Protein AF-A0A662KG23-F1 (afdb_monomer_lite)

Sequence (45 aa):
MKILVGITGSSGVIYGIRLVEVLSKMDQEVFLIISENAKRVMERE

Secondary structure (DSSP, 8-state):
-EEEEEE-SSS-HHHHHHHHHHHHHTT-EEEEEE-HHHHHHHTT-

Radius of gyration: 10.81 Å; chains: 1; bounding box: 24×12×30 Å

Structure (mmCIF, N/CA/C/O backbone):
data_AF-A0A662KG23-F1
#
_entry.id   AF-A0A662KG23-F1
#
loop_
_atom_site.group_PDB
_atom_site.id
_atom_site.type_symbol
_atom_site.label_atom_id
_atom_site.label_alt_id
_atom_site.label_comp_id
_atom_site.label_asym_id
_atom_site.label_entity_id
_atom_site.label_seq_id
_atom_site.pdbx_PDB_ins_code
_atom_site.Cartn_x
_atom_site.Cartn_y
_atom_site.Cartn_z
_atom_site.occupancy
_atom_site.B_iso_or_equiv
_atom_site.auth_seq_id
_atom_site.auth_comp_id
_atom_site.auth_asym_id
_atom_site.auth_atom_id
_atom_site.pdbx_PDB_model_num
ATOM 1 N N . MET A 1 1 ? -8.780 -4.058 12.807 1.00 91.25 1 MET A N 1
ATOM 2 C CA . MET A 1 1 ? -7.491 -4.789 12.764 1.00 91.25 1 MET A CA 1
ATOM 3 C C . MET A 1 1 ? -6.435 -3.867 12.177 1.00 91.25 1 MET A C 1
ATOM 5 O O . MET A 1 1 ? -6.801 -2.946 11.460 1.00 91.25 1 MET A O 1
ATOM 9 N N . LYS A 1 2 ? -5.154 -4.097 12.485 1.00 95.75 2 LYS A N 1
ATOM 10 C CA . LYS A 1 2 ? -4.034 -3.404 11.833 1.00 95.75 2 LYS A CA 1
ATOM 11 C C . LYS A 1 2 ? -3.475 -4.312 10.747 1.00 95.75 2 LYS A C 1
ATOM 13 O O . LYS A 1 2 ? -3.088 -5.438 11.056 1.00 95.75 2 LYS A O 1
ATOM 18 N N . ILE A 1 3 ? -3.475 -3.855 9.501 1.00 98.00 3 ILE A N 1
ATOM 19 C CA . ILE A 1 3 ? -3.079 -4.662 8.343 1.00 98.00 3 ILE A CA 1
ATOM 20 C C . ILE A 1 3 ? -1.956 -3.941 7.606 1.00 98.00 3 ILE A C 1
ATOM 22 O O . ILE A 1 3 ? -2.094 -2.773 7.255 1.00 98.00 3 ILE A O 1
ATOM 26 N N . LEU A 1 4 ? -0.847 -4.637 7.358 1.00 98.00 4 LEU A N 1
ATOM 27 C CA . LEU A 1 4 ? 0.230 -4.137 6.511 1.00 98.00 4 LEU A CA 1
ATOM 28 C C . LEU A 1 4 ? 0.082 -4.723 5.107 1.00 98.00 4 LEU A C 1
ATOM 30 O O . LEU A 1 4 ? 0.068 -5.941 4.941 1.00 98.00 4 LEU A O 1
ATOM 34 N N . VAL A 1 5 ? -0.027 -3.853 4.105 1.00 98.12 5 VAL A N 1
ATOM 35 C CA . VAL A 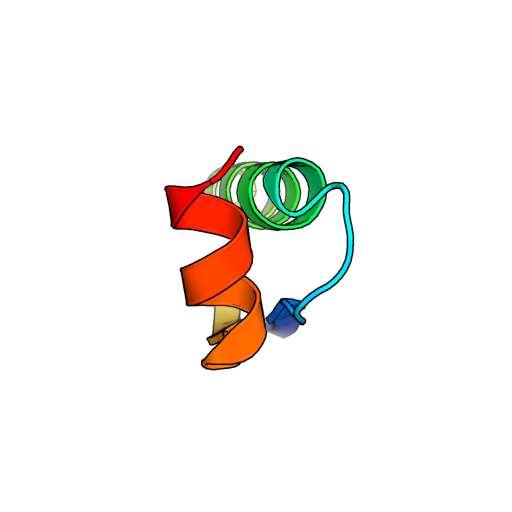1 5 ? -0.151 -4.232 2.694 1.00 98.12 5 VAL A CA 1
ATOM 36 C C . VAL A 1 5 ? 1.106 -3.784 1.961 1.00 98.12 5 VAL A C 1
ATOM 38 O O . VAL A 1 5 ? 1.403 -2.593 1.888 1.00 98.12 5 VAL A O 1
ATOM 41 N N . GLY A 1 6 ? 1.847 -4.749 1.416 1.00 98.00 6 GLY A N 1
ATOM 42 C CA . GLY A 1 6 ? 2.992 -4.505 0.543 1.00 98.00 6 GLY A CA 1
ATOM 43 C C . GLY A 1 6 ? 2.617 -4.726 -0.920 1.00 98.00 6 GLY A C 1
ATOM 44 O O . GLY A 1 6 ? 2.266 -5.844 -1.290 1.00 98.00 6 GLY A O 1
ATOM 45 N N . ILE A 1 7 ? 2.719 -3.691 -1.755 1.00 97.88 7 ILE A N 1
ATOM 46 C CA . ILE A 1 7 ? 2.533 -3.786 -3.209 1.00 97.88 7 ILE A CA 1
ATOM 47 C C . ILE A 1 7 ? 3.908 -3.761 -3.889 1.00 97.88 7 ILE A C 1
ATOM 49 O O . ILE A 1 7 ? 4.686 -2.816 -3.729 1.00 97.88 7 ILE A O 1
ATOM 53 N N . THR A 1 8 ? 4.218 -4.815 -4.647 1.00 97.19 8 THR A N 1
ATOM 54 C CA . THR A 1 8 ? 5.498 -5.005 -5.348 1.00 97.19 8 THR A CA 1
ATOM 55 C C . THR A 1 8 ? 5.329 -4.939 -6.873 1.00 97.19 8 THR A C 1
ATOM 57 O O . THR A 1 8 ? 4.217 -4.829 -7.382 1.00 97.19 8 THR A O 1
ATOM 60 N N . GLY A 1 9 ? 6.443 -4.939 -7.614 1.00 95.31 9 GLY A N 1
ATOM 61 C CA . GLY A 1 9 ? 6.461 -4.792 -9.076 1.00 95.31 9 GLY A CA 1
ATOM 62 C C . GLY A 1 9 ? 6.166 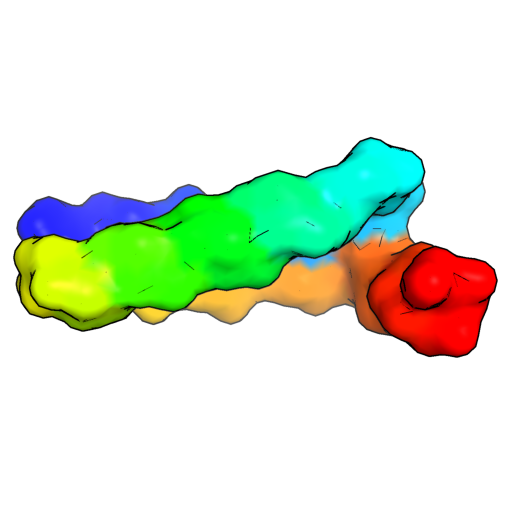-6.091 -9.816 1.00 95.31 9 GLY A C 1
ATOM 63 O O . GLY A 1 9 ? 7.058 -6.641 -10.453 1.00 95.31 9 GLY A O 1
ATOM 64 N N . SER A 1 10 ? 4.934 -6.576 -9.703 1.00 94.75 10 SER A N 1
ATOM 65 C CA . SER A 1 10 ? 4.394 -7.695 -10.482 1.00 94.75 10 SER A CA 1
ATOM 66 C C . SER A 1 10 ? 3.198 -7.217 -11.304 1.00 94.75 10 SER A C 1
ATOM 68 O O . SER A 1 10 ? 2.600 -6.199 -10.970 1.00 94.75 10 SER A O 1
ATOM 70 N N . SER A 1 11 ? 2.813 -7.967 -12.338 1.00 89.94 11 SER A N 1
ATOM 71 C CA . SER A 1 11 ? 1.542 -7.754 -13.043 1.00 89.94 11 SER A CA 1
ATOM 72 C C . SER A 1 11 ? 0.357 -7.873 -12.079 1.00 89.94 11 SER A C 1
ATOM 74 O O . SER A 1 11 ? 0.367 -8.751 -11.208 1.00 89.94 11 SER A O 1
ATOM 76 N N . GLY A 1 12 ? -0.678 -7.047 -12.256 1.00 93.69 12 GLY A N 1
ATOM 77 C CA . GLY A 1 12 ? -1.891 -7.110 -11.429 1.00 93.69 12 GLY A CA 1
ATOM 78 C C . GLY A 1 12 ? -1.850 -6.220 -10.187 1.00 93.69 12 GLY A C 1
ATOM 79 O O . GLY A 1 12 ? -2.513 -6.503 -9.186 1.00 93.69 12 GLY A O 1
ATOM 80 N N . VAL A 1 13 ? -1.107 -5.114 -10.245 1.00 96.06 13 VAL A N 1
ATOM 81 C CA . VAL A 1 13 ? -1.060 -4.114 -9.167 1.00 96.06 13 VAL A CA 1
ATOM 82 C C . VAL A 1 13 ? -2.458 -3.605 -8.781 1.00 96.06 13 VAL A C 1
ATOM 84 O O . VAL A 1 13 ? -2.721 -3.316 -7.609 1.00 96.06 13 VAL A O 1
ATOM 87 N N . ILE A 1 14 ? -3.389 -3.596 -9.737 1.00 95.62 14 ILE A N 1
ATOM 88 C CA . ILE A 1 14 ? -4.795 -3.235 -9.533 1.00 95.62 14 ILE A CA 1
ATOM 89 C C . ILE A 1 14 ? -5.479 -4.021 -8.403 1.00 95.62 14 ILE A C 1
ATOM 91 O O . ILE A 1 14 ? -6.327 -3.473 -7.699 1.00 95.62 14 ILE A O 1
ATOM 95 N N . TYR A 1 15 ? -5.086 -5.275 -8.156 1.00 96.81 15 TYR A N 1
ATOM 96 C CA . TYR A 1 15 ? -5.649 -6.069 -7.061 1.00 96.81 15 TYR A CA 1
ATOM 97 C C . TYR A 1 15 ? -5.210 -5.548 -5.692 1.00 96.81 15 TYR A C 1
ATOM 99 O O . TYR A 1 15 ? -6.016 -5.506 -4.763 1.00 96.81 15 TYR A O 1
ATOM 107 N N . GLY A 1 16 ? -3.957 -5.101 -5.575 1.00 96.38 16 GLY A N 1
ATOM 108 C CA . GLY A 1 16 ? -3.444 -4.468 -4.362 1.00 96.38 16 GLY A CA 1
ATOM 109 C C . GLY A 1 16 ? -4.145 -3.141 -4.078 1.00 96.38 16 GLY A C 1
ATOM 110 O O . GLY A 1 16 ? -4.552 -2.894 -2.945 1.00 96.38 16 GLY A O 1
ATOM 111 N N . ILE A 1 17 ? -4.368 -2.329 -5.117 1.00 95.94 17 ILE A N 1
ATOM 112 C CA . ILE A 1 17 ? -5.133 -1.077 -5.010 1.00 95.94 17 ILE A CA 1
ATOM 113 C C . ILE A 1 17 ? -6.558 -1.374 -4.530 1.00 95.94 17 ILE A C 1
ATOM 115 O O . ILE A 1 17 ? -7.007 -0.820 -3.526 1.00 95.94 17 ILE A O 1
ATOM 119 N N . ARG A 1 18 ? -7.249 -2.316 -5.186 1.00 98.06 18 ARG A N 1
ATOM 120 C CA . ARG A 1 18 ? -8.623 -2.676 -4.825 1.00 98.06 18 ARG A CA 1
ATOM 121 C C . ARG A 1 18 ? -8.733 -3.239 -3.408 1.00 98.06 18 ARG A C 1
ATOM 123 O O . ARG A 1 18 ? -9.708 -2.957 -2.713 1.00 98.06 18 ARG A O 1
ATOM 130 N N . LEU A 1 19 ? -7.748 -4.017 -2.968 1.00 98.06 19 LEU A N 1
ATOM 131 C C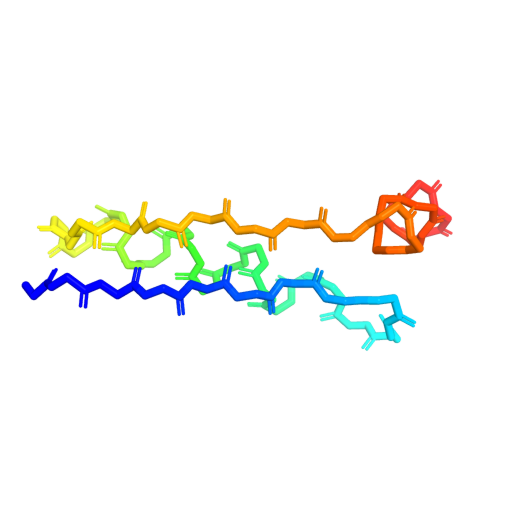A . LEU A 1 19 ? -7.685 -4.519 -1.599 1.00 98.06 19 LEU A CA 1
ATOM 132 C C . LEU A 1 19 ? -7.646 -3.363 -0.592 1.00 98.06 19 LEU A C 1
ATOM 134 O O . LEU A 1 19 ? -8.436 -3.359 0.350 1.00 98.06 19 LEU A O 1
ATOM 138 N N . VAL A 1 20 ? -6.777 -2.369 -0.806 1.00 97.81 20 VAL A N 1
ATOM 139 C CA . VAL A 1 20 ? -6.666 -1.198 0.081 1.00 97.81 20 VAL A CA 1
ATOM 140 C C . VAL A 1 20 ? -7.982 -0.419 0.137 1.00 97.81 20 VAL A C 1
ATOM 142 O O . VAL A 1 20 ? -8.431 -0.071 1.228 1.00 97.81 20 VAL A O 1
ATOM 145 N N . GLU A 1 21 ? -8.649 -0.207 -1.002 1.00 97.94 21 GLU A N 1
ATOM 146 C 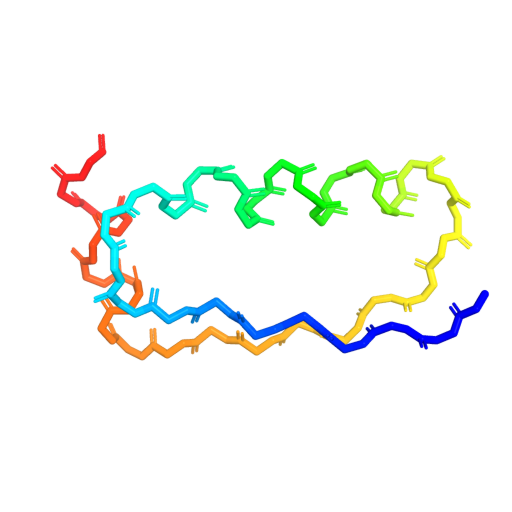CA . GLU A 1 21 ? -9.961 0.457 -1.039 1.00 97.94 21 GLU A CA 1
ATOM 147 C C . GLU A 1 21 ? -11.016 -0.277 -0.204 1.00 97.94 21 GLU A C 1
ATOM 149 O O . GLU A 1 21 ? -11.788 0.349 0.523 1.00 97.94 21 GLU A O 1
ATOM 154 N N . VAL A 1 22 ? -11.082 -1.606 -0.324 1.00 98.31 22 VAL A N 1
ATOM 155 C CA . VAL A 1 22 ? -12.062 -2.421 0.405 1.00 98.31 22 VAL A CA 1
ATOM 156 C C . VAL A 1 22 ? -11.757 -2.414 1.900 1.00 98.31 22 VAL A C 1
ATOM 158 O O . VAL A 1 22 ? -12.666 -2.194 2.695 1.00 98.31 22 VAL A O 1
ATOM 161 N N . LEU A 1 23 ? -10.491 -2.582 2.288 1.00 98.06 23 LEU A N 1
ATOM 162 C CA . LEU A 1 23 ? -10.081 -2.533 3.693 1.00 98.06 23 LEU A CA 1
ATOM 163 C C . LEU A 1 23 ? -10.373 -1.166 4.326 1.00 98.06 23 LEU A C 1
ATOM 165 O O . LEU A 1 23 ? -10.871 -1.111 5.448 1.00 98.06 23 LEU A O 1
ATOM 169 N N . SER A 1 24 ? -10.145 -0.077 3.587 1.00 95.31 24 SER A N 1
ATOM 170 C CA . SER A 1 24 ? -10.486 1.276 4.035 1.00 95.31 24 SER A CA 1
ATOM 171 C C . SER A 1 24 ? -11.999 1.465 4.199 1.00 95.31 24 SER A C 1
ATOM 173 O O . SER A 1 24 ? -12.435 2.007 5.210 1.00 95.31 24 SER A O 1
ATOM 175 N N . LYS A 1 25 ? -12.823 0.946 3.276 1.00 97.94 25 LYS A N 1
ATOM 176 C CA . LYS A 1 25 ? -14.297 0.957 3.405 1.00 97.94 25 LYS A CA 1
ATOM 177 C C . LYS A 1 25 ? -14.816 0.137 4.585 1.00 97.94 25 LYS A C 1
ATOM 179 O O . LYS A 1 25 ? -15.91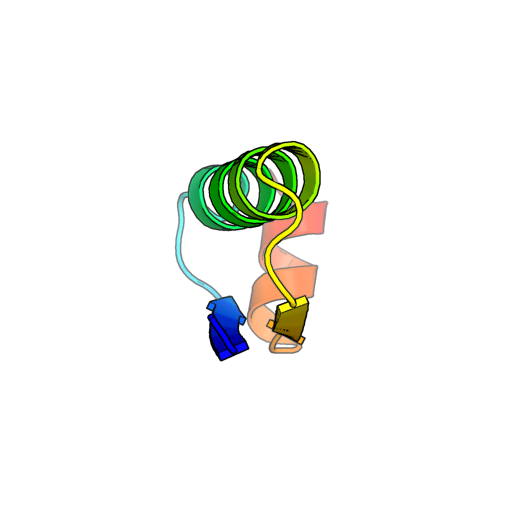1 0.396 5.069 1.00 97.94 25 LYS A O 1
ATOM 184 N N . MET A 1 26 ? -14.052 -0.859 5.022 1.00 97.81 26 MET A N 1
ATOM 185 C CA . MET A 1 26 ? -14.348 -1.677 6.198 1.00 97.81 26 MET A CA 1
ATOM 186 C C . MET A 1 26 ? -13.811 -1.065 7.502 1.00 97.81 26 MET A C 1
ATOM 188 O O . MET A 1 26 ? -13.778 -1.760 8.518 1.00 97.81 26 MET A O 1
ATOM 192 N N . ASP A 1 27 ? -13.358 0.192 7.472 1.00 96.25 27 ASP A N 1
ATOM 193 C CA . ASP A 1 27 ? -12.809 0.923 8.619 1.00 96.25 27 ASP A CA 1
ATOM 194 C C . ASP A 1 27 ? -11.613 0.197 9.276 1.00 96.25 27 ASP A C 1
ATOM 196 O O . ASP A 1 27 ? -11.431 0.177 10.495 1.00 96.25 27 ASP A O 1
ATOM 200 N N . GLN A 1 28 ? -10.801 -0.487 8.455 1.00 97.69 28 GLN A N 1
ATOM 201 C CA . GLN A 1 28 ? -9.566 -1.137 8.899 1.00 97.69 28 GLN A CA 1
ATOM 202 C C . GLN A 1 28 ? -8.378 -0.178 8.791 1.00 97.69 28 GLN A C 1
ATOM 204 O O . GLN A 1 28 ? -8.229 0.549 7.810 1.00 97.69 28 GLN A O 1
ATOM 209 N N . GLU A 1 29 ? -7.478 -0.229 9.774 1.00 97.44 29 GLU A N 1
ATOM 210 C CA . GLU A 1 29 ? -6.236 0.543 9.759 1.00 97.44 29 GLU A CA 1
ATOM 211 C C . GLU A 1 29 ? -5.220 -0.157 8.846 1.00 97.44 29 GLU A C 1
ATOM 213 O O . GLU A 1 29 ? -4.762 -1.269 9.139 1.00 97.44 29 GLU A O 1
ATOM 218 N N . VAL A 1 30 ? -4.887 0.488 7.726 1.00 98.00 30 VAL A N 1
ATOM 219 C CA . VAL A 1 30 ? -3.993 -0.061 6.700 1.00 98.00 30 VAL A CA 1
ATOM 220 C C . VAL A 1 30 ? -2.677 0.710 6.666 1.00 98.00 30 VAL A C 1
ATOM 222 O O . VAL A 1 30 ? -2.652 1.911 6.411 1.00 98.00 30 VAL A O 1
ATOM 225 N N . PHE A 1 31 ? -1.570 -0.007 6.847 1.00 98.19 31 PHE A N 1
ATOM 226 C CA . PHE A 1 31 ? -0.217 0.485 6.601 1.00 98.19 31 PHE A CA 1
ATOM 227 C C . PHE A 1 31 ? 0.217 0.040 5.205 1.00 98.19 31 PHE A C 1
ATOM 229 O O . PHE A 1 31 ? 0.414 -1.151 4.964 1.00 98.19 31 PHE A O 1
ATOM 236 N N . LEU A 1 32 ? 0.340 0.985 4.275 1.00 97.81 32 LEU A N 1
ATOM 237 C CA . LEU A 1 32 ? 0.648 0.700 2.874 1.00 97.81 32 LEU A CA 1
ATOM 238 C C . LEU A 1 32 ? 2.132 0.941 2.569 1.00 97.81 32 LEU A C 1
ATOM 240 O O . LEU A 1 32 ? 2.650 2.029 2.811 1.00 97.81 32 LEU A O 1
ATOM 244 N N . ILE A 1 33 ? 2.798 -0.059 1.988 1.00 98.19 33 ILE A N 1
ATOM 245 C CA . ILE A 1 33 ? 4.162 0.041 1.453 1.00 98.19 33 ILE A CA 1
ATOM 246 C C . ILE A 1 33 ? 4.118 -0.299 -0.034 1.00 98.19 33 ILE A C 1
ATOM 248 O O . ILE A 1 33 ? 3.594 -1.339 -0.426 1.00 98.19 33 ILE A O 1
ATOM 252 N N . ILE A 1 34 ? 4.694 0.562 -0.868 1.00 97.69 34 ILE A N 1
ATOM 253 C CA . ILE A 1 34 ? 4.737 0.387 -2.324 1.00 97.69 34 ILE A CA 1
ATOM 254 C C . ILE A 1 34 ? 6.196 0.470 -2.768 1.00 97.69 34 ILE A C 1
ATOM 256 O O . ILE A 1 34 ? 6.883 1.437 -2.436 1.00 97.69 34 ILE A O 1
ATOM 260 N N . SER A 1 35 ? 6.679 -0.526 -3.514 1.00 98.00 35 SER A N 1
ATOM 261 C CA . SER A 1 35 ? 8.042 -0.490 -4.057 1.00 98.00 35 SER A CA 1
ATOM 262 C C . SER A 1 35 ? 8.152 0.420 -5.285 1.00 98.00 35 SER A C 1
ATOM 264 O O . SER A 1 35 ? 7.184 0.621 -6.016 1.00 98.00 35 SER A O 1
ATOM 266 N N . GLU A 1 36 ? 9.353 0.925 -5.578 1.00 97.62 36 GLU A N 1
ATOM 267 C CA . GLU A 1 36 ? 9.593 1.717 -6.798 1.00 97.62 36 GLU A CA 1
ATOM 268 C C . GLU A 1 36 ? 9.250 0.946 -8.081 1.00 97.62 36 GLU A C 1
ATOM 270 O O . GLU A 1 36 ? 8.720 1.512 -9.034 1.00 97.62 36 GLU A O 1
ATOM 275 N N . ASN A 1 37 ? 9.475 -0.371 -8.098 1.00 96.44 37 ASN A N 1
ATOM 276 C CA . ASN A 1 37 ? 9.078 -1.202 -9.234 1.00 96.44 37 ASN A CA 1
ATOM 277 C C . ASN A 1 37 ? 7.553 -1.299 -9.370 1.00 96.44 37 ASN A C 1
ATOM 279 O O . ASN A 1 37 ? 7.063 -1.304 -10.492 1.00 96.44 37 ASN A O 1
ATOM 283 N N . ALA A 1 38 ? 6.803 -1.342 -8.263 1.00 97.38 38 ALA A N 1
ATOM 284 C CA . ALA A 1 38 ? 5.342 -1.318 -8.308 1.00 97.38 38 ALA A CA 1
ATOM 285 C C . ALA A 1 38 ? 4.823 -0.017 -8.928 1.00 97.38 38 ALA A C 1
ATOM 287 O O . ALA A 1 38 ? 3.967 -0.072 -9.802 1.00 97.38 38 ALA A O 1
ATOM 288 N N . LYS A 1 39 ? 5.399 1.134 -8.553 1.00 96.31 39 LYS A N 1
ATOM 289 C CA . LYS A 1 39 ? 5.052 2.437 -9.148 1.00 96.31 39 LYS A CA 1
ATOM 290 C C . LYS A 1 39 ? 5.281 2.449 -10.661 1.00 96.31 39 LYS A C 1
ATOM 292 O O . LYS A 1 39 ? 4.398 2.834 -11.414 1.00 96.31 39 LYS A O 1
ATOM 297 N N . ARG A 1 40 ? 6.427 1.931 -11.115 1.00 95.94 40 ARG A N 1
ATOM 298 C CA . ARG A 1 40 ? 6.736 1.810 -12.551 1.00 95.94 40 ARG A CA 1
ATOM 299 C C . ARG A 1 40 ? 5.769 0.896 -13.302 1.00 95.94 40 ARG A C 1
ATOM 301 O O . ARG A 1 40 ? 5.545 1.119 -14.486 1.00 95.94 40 ARG A O 1
ATOM 308 N N . VAL A 1 41 ? 5.255 -0.154 -12.656 1.00 95.88 41 VAL A N 1
ATOM 309 C CA . VAL A 1 41 ? 4.231 -1.027 -13.251 1.00 95.88 41 VAL A CA 1
ATOM 310 C C . VAL A 1 41 ? 2.887 -0.296 -13.322 1.00 95.88 41 VAL A C 1
ATOM 312 O O . VAL A 1 41 ? 2.279 -0.305 -14.382 1.00 95.88 41 VAL A O 1
ATOM 315 N N . MET A 1 42 ? 2.480 0.415 -12.262 1.00 94.38 42 MET A N 1
ATOM 316 C CA . MET A 1 42 ? 1.242 1.218 -12.235 1.00 94.38 42 MET A CA 1
ATOM 317 C C . MET A 1 42 ? 1.188 2.308 -13.313 1.00 94.38 42 MET A C 1
ATOM 319 O O . MET A 1 42 ? 0.109 2.683 -13.737 1.00 94.38 42 MET A O 1
ATOM 323 N N . GLU A 1 43 ? 2.329 2.866 -13.722 1.00 93.38 43 GLU A N 1
ATOM 324 C CA . GLU A 1 43 ? 2.381 3.879 -14.788 1.00 93.38 43 GLU A CA 1
ATOM 325 C C . GLU A 1 43 ? 2.237 3.285 -16.199 1.00 93.38 43 GLU A C 1
ATOM 327 O O . GLU A 1 43 ? 2.004 4.019 -17.159 1.00 93.38 43 GLU A O 1
ATOM 332 N N . ARG A 1 44 ? 2.453 1.973 -16.345 1.00 89.25 44 ARG A N 1
ATOM 333 C CA . ARG A 1 44 ? 2.488 1.268 -17.635 1.00 89.25 44 ARG A CA 1
ATOM 334 C C . ARG A 1 44 ? 1.236 0.437 -17.907 1.00 89.25 44 ARG A C 1
ATOM 3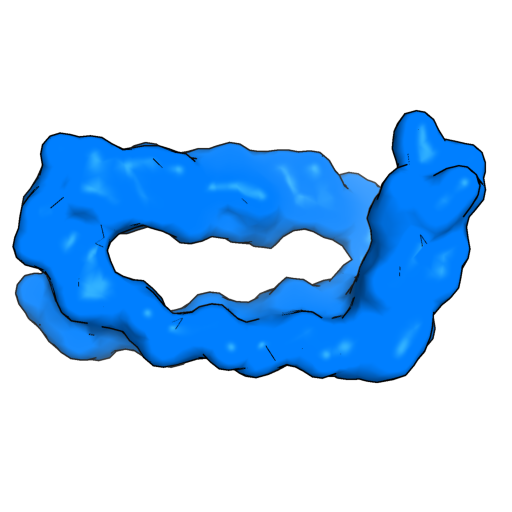36 O O . ARG A 1 44 ? 1.010 0.098 -19.068 1.00 89.25 44 ARG A O 1
ATOM 343 N N . GLU A 1 45 ? 0.494 0.082 -16.860 1.00 77.81 45 GLU A N 1
ATOM 344 C CA . GLU A 1 45 ? -0.798 -0.621 -16.895 1.00 77.81 45 GLU A CA 1
ATOM 345 C C . GLU A 1 45 ? -1.949 0.365 -16.667 1.00 77.81 45 GLU A C 1
ATOM 347 O O . GLU A 1 45 ? -2.946 0.275 -17.418 1.00 77.81 45 GLU A O 1
#

pLDDT: mean 96.04, std 3.47, range [77.81, 98.31]

Foldseek 3Di:
DEEEQEQEQDPPSVVSVVVVVVCVVVVYHYHYHYDPNRVVNVVVD